Protein AF-A0A7S1IAJ3-F1 (afdb_monomer_lite)

Structure (mmCIF, N/CA/C/O backbone):
data_AF-A0A7S1IAJ3-F1
#
_entry.id   AF-A0A7S1IAJ3-F1
#
loop_
_atom_site.group_PDB
_atom_site.id
_atom_site.type_symbol
_atom_site.label_atom_id
_atom_site.label_alt_id
_atom_site.label_comp_id
_atom_site.label_asym_id
_atom_site.label_entity_id
_atom_site.label_seq_id
_atom_site.pdbx_PDB_ins_code
_atom_site.Cartn_x
_atom_site.Cartn_y
_atom_site.Cartn_z
_atom_site.occupancy
_atom_site.B_iso_or_equiv
_atom_site.auth_seq_id
_atom_site.auth_comp_id
_atom_site.auth_asym_id
_atom_site.auth_atom_id
_atom_site.pdbx_PDB_model_num
ATOM 1 N N . PRO A 1 1 ? 18.535 8.323 -12.505 1.00 79.69 1 PRO A N 1
ATOM 2 C CA . PRO A 1 1 ? 17.197 7.678 -12.542 1.00 79.69 1 PRO A CA 1
ATOM 3 C C . PRO A 1 1 ? 16.846 7.203 -11.128 1.00 79.69 1 PRO A C 1
ATOM 5 O O . PRO A 1 1 ? 17.760 6.803 -10.414 1.00 79.69 1 PRO A O 1
ATOM 8 N N . ARG A 1 2 ? 15.581 7.291 -10.701 1.00 82.06 2 ARG A N 1
ATOM 9 C CA . ARG A 1 2 ? 15.134 6.778 -9.395 1.00 82.06 2 ARG A CA 1
ATOM 10 C C . ARG A 1 2 ? 14.051 5.730 -9.609 1.00 82.06 2 ARG A C 1
ATOM 12 O O . ARG A 1 2 ? 13.159 5.951 -10.419 1.00 82.06 2 ARG A O 1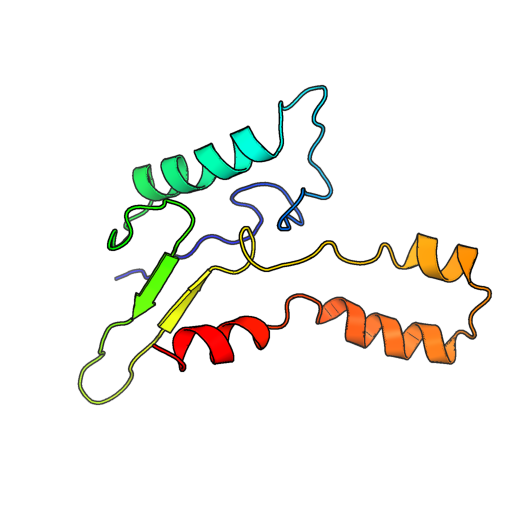
ATOM 19 N N . ILE A 1 3 ? 14.143 4.631 -8.869 1.00 86.56 3 ILE A N 1
ATOM 20 C CA . ILE A 1 3 ? 13.110 3.598 -8.768 1.00 86.56 3 ILE A CA 1
ATOM 21 C C . ILE A 1 3 ? 12.556 3.725 -7.354 1.00 86.56 3 ILE A C 1
ATOM 23 O O . ILE A 1 3 ? 13.300 3.534 -6.394 1.00 86.56 3 ILE A O 1
ATOM 27 N N . A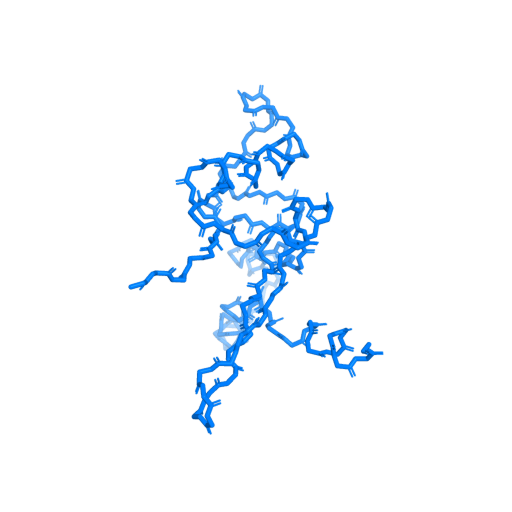LA A 1 4 ? 11.297 4.130 -7.227 1.00 85.56 4 ALA A N 1
ATOM 28 C CA . ALA A 1 4 ? 10.660 4.359 -5.938 1.00 85.56 4 ALA A CA 1
ATOM 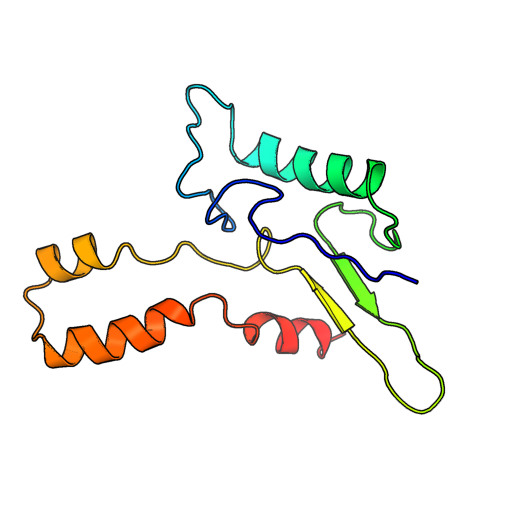29 C C . ALA A 1 4 ? 9.490 3.392 -5.740 1.00 85.56 4 ALA A C 1
ATOM 31 O O . ALA A 1 4 ? 8.767 3.071 -6.684 1.00 85.56 4 ALA A O 1
ATOM 32 N N . MET A 1 5 ? 9.332 2.946 -4.499 1.00 86.38 5 MET A N 1
ATOM 33 C CA . MET A 1 5 ? 8.187 2.184 -4.020 1.00 86.38 5 MET A CA 1
ATOM 34 C C . MET A 1 5 ? 7.780 2.740 -2.661 1.00 86.38 5 MET A C 1
ATOM 36 O O . MET A 1 5 ? 8.638 3.232 -1.923 1.00 86.38 5 MET A O 1
ATOM 40 N N . TRP A 1 6 ? 6.492 2.696 -2.334 1.00 87.25 6 TRP A N 1
ATOM 41 C CA . TRP A 1 6 ? 6.036 3.109 -1.013 1.00 87.25 6 TRP A CA 1
ATOM 42 C C . TRP A 1 6 ? 6.398 2.073 0.055 1.00 87.25 6 TRP A C 1
ATOM 44 O O . TRP A 1 6 ? 6.475 0.870 -0.198 1.00 87.25 6 TRP A O 1
ATOM 54 N N . GLY A 1 7 ? 6.598 2.556 1.275 1.00 85.88 7 GLY A N 1
ATOM 55 C CA . GLY A 1 7 ? 6.620 1.761 2.488 1.00 85.88 7 GLY A CA 1
ATOM 56 C C . GLY A 1 7 ? 5.296 1.872 3.244 1.00 85.88 7 GLY A C 1
ATOM 57 O O . GLY A 1 7 ? 4.235 2.152 2.689 1.00 85.88 7 GLY A O 1
ATOM 58 N N . TYR A 1 8 ? 5.349 1.610 4.549 1.00 82.75 8 TYR A N 1
ATOM 59 C CA . TYR A 1 8 ? 4.181 1.731 5.424 1.00 82.75 8 TYR A CA 1
ATOM 60 C C . TYR A 1 8 ? 3.895 3.189 5.824 1.00 82.75 8 TYR A C 1
ATOM 62 O O . TYR A 1 8 ? 2.737 3.545 6.039 1.00 82.75 8 TYR A O 1
ATOM 70 N N . HIS A 1 9 ? 4.919 4.048 5.888 1.00 89.44 9 HIS A N 1
ATOM 71 C CA . HIS A 1 9 ? 4.780 5.448 6.307 1.00 89.44 9 HIS A CA 1
ATOM 72 C C . HIS A 1 9 ? 3.987 6.313 5.325 1.00 89.44 9 HIS A C 1
ATOM 74 O O . HIS A 1 9 ? 3.415 7.321 5.729 1.00 89.44 9 HIS A O 1
ATOM 80 N N . GLU A 1 10 ? 3.874 5.887 4.073 1.00 90.25 10 GLU A N 1
ATOM 81 C CA . GLU A 1 10 ? 3.016 6.503 3.063 1.00 90.25 10 GLU A CA 1
ATOM 82 C C . GLU A 1 10 ? 1.518 6.300 3.359 1.00 90.25 10 GLU A C 1
ATOM 84 O O . GLU A 1 10 ? 0.675 6.980 2.777 1.00 90.25 10 GLU A O 1
ATOM 89 N N . PHE A 1 11 ? 1.178 5.412 4.301 1.00 89.38 11 PHE A N 1
ATOM 90 C CA . PHE A 1 11 ? -0.173 5.243 4.831 1.00 89.38 11 PHE A CA 1
ATOM 91 C C . PHE A 1 11 ? -0.269 5.806 6.254 1.00 89.38 11 PHE A C 1
ATOM 93 O O . PHE A 1 11 ? -0.934 6.826 6.455 1.00 89.38 11 PHE A O 1
ATOM 100 N N . VAL A 1 12 ? 0.356 5.106 7.216 1.00 88.50 12 VAL A N 1
ATOM 101 C CA . VAL A 1 12 ? 0.528 5.408 8.655 1.00 88.50 12 VAL A CA 1
ATOM 102 C C . VAL A 1 12 ? 1.583 4.440 9.218 1.00 88.50 12 VAL A C 1
ATOM 104 O O . VAL A 1 12 ? 1.733 3.316 8.740 1.00 88.50 12 VAL A O 1
ATOM 107 N N . ASP A 1 13 ? 2.282 4.850 10.276 1.00 85.25 13 ASP A N 1
ATOM 108 C CA . ASP A 1 13 ? 3.222 3.999 11.008 1.00 85.25 13 ASP A CA 1
ATOM 109 C C . ASP A 1 13 ? 2.668 2.594 11.339 1.00 85.25 13 ASP A C 1
ATOM 111 O O . ASP A 1 13 ? 1.563 2.439 11.875 1.00 85.25 13 ASP A O 1
ATOM 115 N N . ASN A 1 14 ? 3.461 1.570 11.006 1.00 80.38 14 ASN A N 1
ATOM 116 C CA . ASN A 1 14 ? 3.117 0.150 11.113 1.00 80.38 14 ASN A CA 1
ATOM 117 C C . ASN A 1 14 ? 1.782 -0.242 10.443 1.00 80.38 14 ASN A C 1
ATOM 119 O O . ASN A 1 14 ? 0.982 -0.990 11.014 1.00 80.38 14 ASN A O 1
ATOM 123 N N . ALA A 1 15 ? 1.532 0.264 9.233 1.00 85.81 15 ALA A N 1
ATOM 124 C CA . ALA A 1 15 ? 0.422 -0.175 8.391 1.0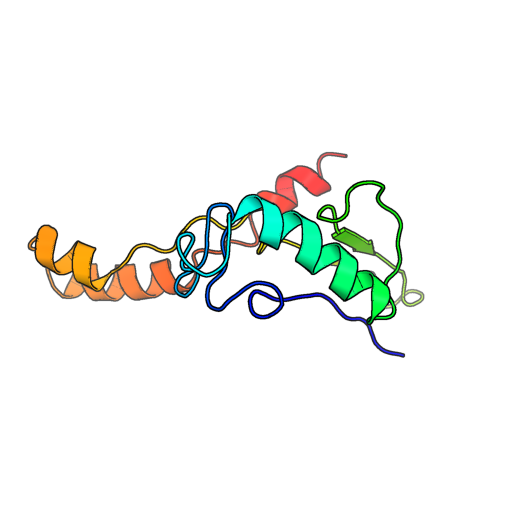0 85.81 15 ALA A CA 1
ATOM 125 C C . ALA A 1 15 ? 0.513 -1.664 8.002 1.00 85.81 15 ALA A C 1
ATOM 127 O O . ALA A 1 15 ? 1.585 -2.188 7.693 1.00 85.81 15 ALA A O 1
ATOM 128 N N . TRP A 1 16 ? -0.647 -2.314 7.989 1.00 83.75 16 TRP A N 1
ATOM 129 C CA . TRP A 1 16 ? -0.906 -3.692 7.574 1.00 83.75 16 TRP A CA 1
ATOM 130 C C . TRP A 1 16 ? -2.290 -3.758 6.904 1.00 83.75 16 TRP A C 1
ATOM 132 O O . TRP A 1 16 ? -3.049 -2.786 6.906 1.00 83.75 16 TRP A O 1
ATOM 142 N N . LYS A 1 17 ? -2.666 -4.912 6.348 1.00 83.81 17 LYS A N 1
ATOM 143 C CA . LYS A 1 17 ? -3.870 -5.080 5.514 1.00 83.81 17 LYS A CA 1
ATOM 144 C C . LYS A 1 17 ? -5.166 -4.506 6.111 1.00 83.81 17 LYS A C 1
ATOM 146 O O . LYS A 1 17 ? -6.000 -3.969 5.386 1.00 83.81 17 LYS A O 1
ATOM 151 N N . GLY A 1 18 ? -5.354 -4.611 7.424 1.00 85.69 18 GLY A N 1
ATOM 152 C CA . GLY A 1 18 ? -6.576 -4.194 8.118 1.00 85.69 18 GLY A CA 1
ATOM 153 C C . GLY A 1 18 ? -6.433 -2.972 9.024 1.00 85.69 18 GLY A C 1
ATOM 154 O O . GLY A 1 18 ? -7.393 -2.646 9.721 1.00 85.69 18 GLY A O 1
ATOM 155 N N . GLY A 1 19 ? -5.281 -2.298 9.055 1.00 89.00 19 GLY A N 1
ATOM 156 C CA . GLY A 1 19 ? -5.116 -1.106 9.881 1.00 89.00 19 GLY A CA 1
ATOM 157 C C . GLY A 1 19 ? -3.683 -0.607 9.969 1.00 89.00 19 GLY A C 1
ATOM 158 O O . GLY A 1 19 ? -2.795 -1.045 9.251 1.00 89.00 19 GLY A O 1
ATOM 159 N N . ALA A 1 20 ? -3.442 0.278 10.925 1.00 88.31 20 ALA A N 1
ATOM 160 C CA . ALA A 1 20 ? -2.104 0.694 11.321 1.00 88.31 20 ALA A CA 1
ATOM 161 C C . ALA A 1 20 ? -2.076 0.927 12.831 1.00 88.31 20 ALA A C 1
ATOM 163 O O . ALA A 1 20 ? -3.131 1.119 13.440 1.00 88.31 20 ALA A O 1
ATOM 164 N N . TYR A 1 21 ? -0.888 0.906 13.436 1.00 83.81 21 TYR A N 1
ATOM 165 C CA . TYR A 1 21 ? -0.744 1.109 14.882 1.00 83.81 21 TYR A CA 1
ATOM 166 C C . TYR A 1 21 ? -1.259 2.490 15.319 1.00 83.81 21 TYR A C 1
ATOM 168 O O . TYR A 1 21 ? -1.993 2.595 16.296 1.00 83.81 21 TYR A O 1
ATOM 176 N N . ASN A 1 22 ? -0.954 3.527 14.533 1.00 84.81 22 ASN A N 1
ATOM 177 C CA . ASN A 1 22 ? -1.295 4.919 14.840 1.00 84.81 22 ASN A CA 1
ATOM 178 C C . ASN A 1 22 ? -2.510 5.461 14.056 1.00 84.81 22 ASN A C 1
ATOM 180 O O . ASN A 1 22 ? -2.630 6.673 13.875 1.00 84.81 22 ASN A O 1
ATOM 184 N N . HIS A 1 23 ? -3.405 4.595 13.560 1.00 90.94 23 HIS A N 1
ATOM 185 C CA . HIS A 1 23 ? -4.635 5.036 12.882 1.00 90.94 23 HIS A CA 1
ATOM 186 C C . HIS A 1 23 ? -5.820 5.048 13.854 1.00 90.94 23 HIS A C 1
ATOM 188 O O . HIS A 1 23 ? -6.181 4.011 14.408 1.00 90.94 23 HIS A O 1
ATOM 194 N N . ASN A 1 24 ? -6.455 6.208 14.028 1.00 93.44 24 ASN A N 1
ATOM 195 C CA . ASN A 1 24 ? -7.663 6.395 14.828 1.00 93.44 24 ASN A CA 1
ATOM 196 C C . ASN A 1 24 ? -8.881 6.625 13.915 1.00 93.44 24 ASN A C 1
ATOM 198 O O . ASN A 1 24 ? -9.066 7.738 13.414 1.00 93.44 24 ASN A O 1
ATOM 202 N N . PRO A 1 25 ? -9.764 5.625 13.740 1.00 93.94 25 PRO A N 1
ATOM 203 C CA . PRO A 1 25 ? -10.920 5.765 12.863 1.00 93.94 25 PRO A CA 1
ATOM 204 C C . PRO A 1 25 ? -11.913 6.861 13.264 1.00 93.94 25 PRO A C 1
ATOM 206 O O . PRO A 1 25 ? -12.575 7.416 12.391 1.00 93.94 25 PRO A O 1
ATOM 209 N N . ALA A 1 26 ? -12.011 7.188 14.557 1.00 94.62 26 ALA A N 1
ATOM 210 C CA . ALA A 1 26 ? -12.964 8.179 15.057 1.00 94.62 26 ALA A CA 1
ATOM 211 C C . ALA A 1 26 ? -12.591 9.615 14.661 1.00 94.62 26 ALA A C 1
ATOM 213 O O . ALA A 1 26 ? -13.473 10.459 14.535 1.00 94.62 26 ALA A O 1
ATOM 214 N N . THR A 1 27 ? -11.302 9.899 14.454 1.00 96.12 27 THR A N 1
ATOM 215 C CA . THR A 1 27 ? -10.813 11.250 14.126 1.00 96.12 27 THR A CA 1
ATOM 216 C C . THR A 1 27 ? -10.170 11.351 12.746 1.00 96.12 27 THR A C 1
ATOM 218 O O . THR A 1 27 ? -10.077 12.445 12.202 1.00 96.12 27 THR A O 1
ATOM 221 N N . GLN A 1 28 ? -9.736 10.231 12.160 1.00 94.25 28 GLN A N 1
ATOM 222 C CA . GLN A 1 28 ? -8.992 10.189 10.894 1.00 94.25 28 GLN A CA 1
ATOM 223 C C . GLN A 1 28 ? -9.753 9.474 9.766 1.00 94.25 28 GLN A C 1
ATOM 225 O O . GLN A 1 28 ? -9.194 9.262 8.689 1.00 94.25 28 GLN A O 1
ATOM 230 N N . GLY A 1 29 ? -11.008 9.085 10.006 1.00 94.81 29 GLY A N 1
ATOM 231 C CA . GLY A 1 29 ? -11.839 8.373 9.040 1.00 94.81 29 GLY A CA 1
ATOM 232 C C . GLY A 1 29 ? -11.509 6.884 8.919 1.00 94.81 29 GLY A C 1
ATOM 233 O O . GLY A 1 29 ? -10.662 6.328 9.621 1.00 94.81 29 GLY A O 1
ATOM 234 N N . THR A 1 30 ? -12.214 6.195 8.023 1.00 95.56 30 THR A N 1
ATOM 235 C CA . THR A 1 30 ? -12.079 4.738 7.900 1.00 95.56 30 THR A CA 1
ATOM 236 C C . THR A 1 30 ? -10.718 4.335 7.324 1.00 95.56 30 THR A C 1
ATOM 238 O O . THR A 1 30 ? -10.126 5.043 6.506 1.00 95.56 30 THR A O 1
ATOM 241 N N . TRP A 1 31 ? -10.221 3.165 7.733 1.00 92.00 31 TRP A N 1
ATOM 242 C CA . TRP A 1 31 ? -8.975 2.618 7.192 1.00 92.00 31 TRP A CA 1
ATOM 243 C C . TRP A 1 31 ? -9.062 2.367 5.680 1.00 92.00 31 TRP A C 1
ATOM 245 O O . TRP A 1 31 ? -8.128 2.683 4.948 1.00 92.00 31 TRP A O 1
ATOM 255 N N . SER A 1 32 ? -10.203 1.868 5.196 1.00 91.69 32 SER A N 1
ATOM 256 C CA . SER A 1 32 ? -10.419 1.608 3.769 1.00 91.69 32 SER A CA 1
ATOM 257 C C . SER A 1 32 ? -10.337 2.882 2.929 1.00 91.69 32 SER A C 1
ATOM 259 O O . SER A 1 32 ? -9.711 2.861 1.873 1.00 91.69 32 SER A O 1
ATOM 261 N N . THR A 1 33 ? -10.886 4.003 3.410 1.00 93.56 33 THR A N 1
ATOM 262 C CA . THR A 1 33 ? -10.741 5.306 2.740 1.00 93.56 33 THR A CA 1
ATOM 263 C C . THR A 1 33 ? -9.272 5.711 2.631 1.00 93.56 33 THR A C 1
ATOM 265 O O . THR A 1 33 ? -8.820 6.119 1.564 1.00 93.56 33 THR A O 1
ATOM 268 N N . ARG A 1 34 ? -8.494 5.561 3.710 1.00 92.94 34 ARG A N 1
ATOM 269 C CA . ARG A 1 34 ? -7.063 5.891 3.693 1.00 92.94 34 ARG A CA 1
ATOM 270 C C . ARG A 1 34 ? -6.292 5.029 2.691 1.00 92.94 34 ARG A C 1
ATOM 272 O O . ARG A 1 34 ? -5.514 5.565 1.908 1.00 92.94 34 ARG A O 1
ATOM 279 N N . VAL A 1 35 ? -6.514 3.716 2.708 1.00 90.81 35 VAL A N 1
ATOM 280 C CA . VAL A 1 35 ? -5.823 2.763 1.825 1.00 90.81 35 VAL A CA 1
ATOM 281 C C . VAL A 1 35 ? -6.205 2.948 0.354 1.00 90.81 35 VAL A C 1
ATOM 283 O O . VAL A 1 35 ? -5.383 2.678 -0.516 1.00 90.81 35 VAL A O 1
ATOM 286 N N . ALA A 1 36 ? -7.403 3.459 0.059 1.00 89.94 36 ALA A N 1
ATOM 287 C CA . ALA A 1 36 ? -7.789 3.836 -1.300 1.00 89.94 36 ALA A CA 1
ATOM 288 C C . ALA A 1 36 ? -7.080 5.117 -1.782 1.00 89.94 36 ALA A C 1
ATOM 290 O O . ALA A 1 36 ? -6.656 5.185 -2.934 1.00 89.94 36 ALA A O 1
ATOM 291 N N . ASN A 1 37 ? -6.912 6.107 -0.899 1.00 93.12 37 ASN A N 1
ATOM 292 C CA . ASN A 1 37 ? -6.396 7.428 -1.270 1.00 93.12 37 ASN A CA 1
ATOM 293 C C . ASN A 1 37 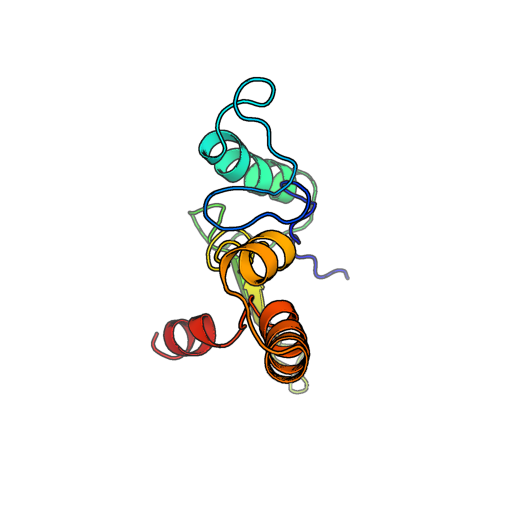? -4.861 7.505 -1.296 1.00 93.12 37 ASN A C 1
ATOM 295 O O . ASN A 1 37 ? -4.298 8.180 -2.153 1.00 93.12 37 ASN A O 1
ATOM 299 N N . ALA A 1 38 ? -4.164 6.833 -0.376 1.00 92.06 38 ALA A N 1
ATOM 300 C CA . ALA A 1 38 ? -2.704 6.934 -0.272 1.00 92.06 38 ALA A CA 1
ATOM 301 C C . ALA A 1 38 ? -1.960 6.519 -1.563 1.00 92.06 38 ALA A C 1
ATOM 303 O O . ALA A 1 38 ? -1.093 7.274 -2.006 1.00 92.06 38 ALA A O 1
ATOM 304 N N . PRO A 1 39 ? -2.317 5.410 -2.245 1.00 90.00 39 PRO A N 1
ATOM 305 C CA . PRO A 1 39 ? -1.693 5.045 -3.515 1.00 90.00 39 PRO A CA 1
ATOM 306 C C . PRO A 1 39 ? -1.980 6.040 -4.644 1.00 90.00 39 PRO A C 1
ATOM 308 O O . PRO A 1 39 ? -1.137 6.222 -5.519 1.00 90.00 39 PRO A O 1
ATOM 311 N N . GLN A 1 40 ? -3.157 6.679 -4.640 1.00 91.19 40 GLN A N 1
ATOM 312 C CA . GLN A 1 40 ? -3.482 7.728 -5.607 1.00 91.19 40 GLN A CA 1
ATOM 313 C C . GLN A 1 40 ? -2.532 8.914 -5.428 1.00 91.19 40 GLN A C 1
ATOM 315 O O . GLN A 1 40 ? -1.824 9.274 -6.365 1.00 91.19 40 GLN A O 1
ATOM 320 N N . VAL A 1 41 ? -2.449 9.452 -4.207 1.00 93.06 41 VAL A N 1
ATOM 321 C CA . VAL A 1 41 ? -1.556 10.574 -3.883 1.00 93.06 41 VAL A CA 1
ATOM 322 C C . VAL A 1 41 ? -0.103 10.207 -4.190 1.00 93.06 41 VAL A C 1
ATOM 324 O O . VAL A 1 41 ? 0.620 10.986 -4.801 1.00 93.06 41 VAL A O 1
ATOM 327 N N . TYR A 1 42 ? 0.338 8.995 -3.848 1.00 91.56 42 TYR A N 1
ATOM 328 C CA . TYR A 1 42 ? 1.696 8.563 -4.166 1.00 91.56 42 TYR A CA 1
ATOM 329 C C . TYR A 1 42 ? 1.970 8.595 -5.680 1.00 91.56 42 TYR A C 1
ATOM 331 O O . TYR A 1 42 ? 3.000 9.120 -6.096 1.00 91.56 42 TYR A O 1
ATOM 339 N N . ARG A 1 43 ? 1.047 8.101 -6.516 1.00 88.31 43 ARG A N 1
ATOM 340 C CA . ARG A 1 43 ? 1.185 8.130 -7.987 1.00 88.31 43 ARG A CA 1
ATOM 341 C C . ARG A 1 43 ? 1.106 9.537 -8.581 1.00 88.31 43 ARG A C 1
ATOM 343 O O . ARG A 1 43 ? 1.674 9.763 -9.644 1.00 88.31 43 ARG A O 1
ATOM 350 N N . GLU A 1 44 ? 0.414 10.464 -7.926 1.00 91.62 44 GLU A N 1
ATOM 351 C CA . GLU A 1 44 ? 0.337 11.870 -8.347 1.00 91.62 44 GLU A CA 1
ATOM 352 C C . GLU A 1 44 ? 1.646 12.630 -8.071 1.00 91.62 44 GLU A C 1
ATOM 354 O O . GLU A 1 44 ? 2.026 13.504 -8.849 1.00 91.62 44 GLU A O 1
ATOM 359 N N . TYR A 1 45 ? 2.359 12.284 -6.993 1.00 91.69 45 TYR A N 1
ATOM 360 C CA . TYR A 1 45 ? 3.573 12.990 -6.559 1.00 91.69 45 TYR A CA 1
ATOM 361 C C . TYR A 1 45 ? 4.887 12.291 -6.935 1.00 91.69 45 TYR A C 1
ATOM 363 O O . TYR A 1 45 ? 5.931 12.947 -6.998 1.00 91.69 45 TYR A O 1
ATOM 371 N N . MET A 1 46 ? 4.872 10.977 -7.179 1.00 90.31 46 MET A N 1
ATOM 372 C CA . MET A 1 46 ? 6.068 10.190 -7.487 1.00 90.31 46 MET A CA 1
ATOM 373 C C . MET A 1 46 ? 6.066 9.679 -8.931 1.00 90.31 46 MET A C 1
ATOM 375 O O . MET A 1 46 ? 5.030 9.263 -9.446 1.00 90.31 46 MET A O 1
ATOM 379 N N . PRO A 1 47 ? 7.240 9.632 -9.591 1.00 85.75 47 PRO A N 1
ATOM 380 C CA . PRO A 1 47 ? 7.361 9.063 -10.926 1.00 85.75 47 PRO A CA 1
ATOM 381 C C . PRO A 1 47 ? 7.214 7.540 -10.848 1.00 85.75 47 PRO A C 1
ATOM 383 O O . PRO A 1 47 ? 8.170 6.822 -10.550 1.00 85.75 47 PRO A O 1
ATOM 386 N N . MET A 1 48 ? 6.002 7.056 -11.100 1.00 81.38 48 MET A N 1
ATOM 387 C CA . MET A 1 48 ? 5.662 5.639 -11.087 1.00 81.38 48 MET A CA 1
ATOM 388 C C . MET A 1 48 ? 5.286 5.124 -12.467 1.00 81.38 48 MET A C 1
ATOM 390 O O . MET A 1 48 ? 4.620 5.799 -13.251 1.00 81.38 48 MET A O 1
ATOM 394 N N . TYR A 1 49 ? 5.665 3.877 -12.732 1.00 73.69 49 TYR A N 1
ATOM 395 C CA . TYR A 1 49 ? 5.200 3.151 -13.901 1.00 73.69 49 TYR A CA 1
ATOM 396 C C . TYR A 1 49 ? 3.802 2.570 -13.620 1.00 73.69 49 TYR A C 1
ATOM 398 O O . TYR A 1 49 ? 3.632 1.716 -12.748 1.00 73.69 49 TYR A O 1
ATOM 406 N N . ASN A 1 50 ? 2.780 3.060 -14.326 1.00 69.81 50 ASN A N 1
ATOM 407 C CA . ASN A 1 50 ? 1.378 2.697 -14.099 1.00 69.81 50 ASN A CA 1
ATOM 408 C C . ASN A 1 50 ? 0.922 1.604 -15.084 1.00 69.81 50 ASN A C 1
ATOM 410 O O . ASN A 1 50 ? 0.360 1.921 -16.126 1.00 69.81 50 ASN A O 1
ATOM 414 N N . GLN A 1 51 ? 1.157 0.326 -14.762 1.00 70.81 51 GLN A N 1
ATOM 415 C CA . GLN A 1 51 ? 0.656 -0.811 -15.570 1.00 70.81 51 GLN A CA 1
ATOM 416 C C . GLN A 1 51 ? -0.722 -1.316 -15.147 1.00 70.81 51 GLN A C 1
ATOM 418 O O . GLN A 1 51 ? -1.444 -1.891 -15.956 1.00 70.81 51 GLN A O 1
ATOM 423 N N . HIS A 1 52 ? -1.078 -1.129 -13.878 1.00 77.75 52 HIS A N 1
ATOM 424 C CA . HIS A 1 52 ? -2.224 -1.799 -13.271 1.00 77.75 52 HIS A CA 1
ATOM 425 C C . HIS A 1 52 ? -3.403 -0.848 -13.117 1.00 77.75 52 HIS A C 1
ATOM 427 O O . HIS A 1 52 ? -3.235 0.308 -12.724 1.00 77.75 52 HIS A O 1
ATOM 433 N N . SER A 1 53 ? -4.607 -1.353 -13.386 1.00 78.88 53 SER A N 1
ATOM 434 C CA . SER A 1 53 ? -5.856 -0.603 -13.208 1.00 78.88 53 SER A CA 1
ATOM 435 C C . SER A 1 53 ? -6.223 -0.416 -11.734 1.00 78.88 53 SER A C 1
ATOM 437 O O . SER A 1 53 ? -6.892 0.556 -11.383 1.00 78.88 53 SER A O 1
ATOM 439 N N . LYS A 1 54 ? -5.770 -1.315 -10.849 1.00 82.81 54 LYS A N 1
ATOM 440 C CA . LYS A 1 54 ? -5.951 -1.177 -9.402 1.00 82.81 54 LYS A CA 1
ATOM 441 C C . LYS A 1 54 ? -4.773 -0.438 -8.789 1.00 82.81 54 LYS A C 1
ATOM 443 O O . LYS A 1 54 ? -3.620 -0.831 -8.941 1.00 82.81 54 LYS A O 1
ATOM 448 N N . LEU A 1 55 ? -5.075 0.596 -8.007 1.00 83.94 55 LEU A N 1
ATOM 449 C CA . LEU A 1 55 ? -4.049 1.455 -7.421 1.00 83.94 55 LEU A CA 1
ATOM 450 C C . LEU A 1 55 ? -3.120 0.730 -6.438 1.00 83.94 55 LEU A C 1
ATOM 452 O O . LEU A 1 55 ? -1.967 1.128 -6.324 1.00 83.94 55 LEU A O 1
ATOM 456 N N . LEU A 1 56 ? -3.595 -0.323 -5.771 1.00 82.06 56 LEU A N 1
ATOM 457 C CA . LEU A 1 56 ? -2.816 -1.131 -4.823 1.00 82.06 56 LEU A CA 1
ATOM 458 C C . LEU A 1 56 ? -2.083 -2.308 -5.475 1.00 82.06 56 LEU A C 1
ATOM 460 O O . LEU A 1 56 ? -1.234 -2.917 -4.837 1.00 82.06 56 LEU A O 1
ATOM 464 N N . GLU A 1 57 ? -2.394 -2.645 -6.727 1.00 78.88 57 GLU A N 1
ATOM 465 C CA . GLU A 1 57 ? -1.637 -3.661 -7.455 1.00 78.88 57 GLU A CA 1
ATOM 466 C C . GLU A 1 57 ? -0.409 -2.982 -8.043 1.00 78.88 57 GLU A C 1
ATOM 468 O O . GLU A 1 57 ? -0.470 -2.276 -9.051 1.00 78.88 57 GLU A O 1
ATOM 473 N N . VAL A 1 58 ? 0.712 -3.129 -7.341 1.00 76.69 58 VAL A N 1
ATOM 474 C CA . VAL A 1 58 ? 1.993 -2.606 -7.795 1.00 76.69 58 VAL A CA 1
ATOM 475 C C . VAL A 1 58 ? 3.042 -3.685 -7.691 1.00 76.69 58 VAL A C 1
ATOM 477 O O . VAL A 1 58 ? 3.687 -3.897 -6.670 1.00 76.69 58 VAL A O 1
ATOM 480 N N . TRP A 1 59 ? 3.221 -4.350 -8.816 1.00 83.12 59 TRP A N 1
ATOM 481 C CA . TRP A 1 59 ? 4.405 -5.128 -9.097 1.00 83.12 59 TRP A CA 1
ATOM 482 C C . TRP A 1 59 ? 4.818 -4.829 -10.531 1.00 83.12 59 TRP A C 1
ATOM 484 O O . TRP A 1 59 ? 3.968 -4.620 -11.398 1.00 83.12 59 TRP A O 1
ATOM 494 N N . TRP A 1 60 ? 6.114 -4.733 -10.776 1.00 84.81 60 TRP A N 1
ATOM 495 C CA . TRP A 1 60 ? 6.645 -4.534 -12.119 1.00 84.81 60 TRP A CA 1
ATOM 496 C C . TRP A 1 60 ? 8.110 -4.942 -12.155 1.00 84.81 60 TRP A C 1
ATOM 498 O O . TRP A 1 60 ? 8.772 -5.032 -11.122 1.00 84.81 60 TRP A O 1
ATOM 508 N N . ASN A 1 61 ? 8.617 -5.193 -13.352 1.00 88.44 61 ASN A N 1
ATOM 509 C CA . ASN A 1 61 ? 10.021 -5.486 -13.581 1.00 88.44 61 ASN A CA 1
ATOM 510 C C . ASN A 1 61 ? 10.529 -4.693 -14.785 1.00 88.44 61 ASN A C 1
ATOM 512 O O . ASN A 1 61 ? 9.751 -4.105 -15.540 1.00 88.44 61 ASN A O 1
ATOM 516 N N . PHE A 1 62 ? 11.843 -4.653 -14.930 1.00 88.00 62 PHE A N 1
ATOM 517 C CA . PHE A 1 62 ? 12.517 -4.098 -16.094 1.00 88.00 62 PHE A CA 1
ATOM 518 C C . PHE A 1 62 ? 13.866 -4.790 -16.260 1.00 88.00 62 PHE A C 1
ATOM 520 O O . PHE A 1 62 ? 14.394 -5.339 -15.297 1.00 88.00 62 PHE A O 1
ATOM 527 N N . SER A 1 63 ? 14.435 -4.745 -17.462 1.00 93.50 63 SER A N 1
ATOM 528 C CA . SER A 1 63 ? 15.750 -5.322 -17.744 1.00 93.50 63 SER A CA 1
ATOM 529 C C . SER A 1 63 ? 16.825 -4.249 -17.808 1.00 93.50 63 SER A C 1
ATOM 531 O O . SER A 1 63 ? 16.703 -3.263 -18.537 1.00 93.50 63 SER A O 1
ATOM 533 N N . LEU A 1 64 ? 17.905 -4.459 -17.062 1.00 93.44 64 LEU A N 1
ATOM 534 C CA . LEU A 1 64 ? 19.147 -3.705 -17.167 1.00 93.44 64 LEU A CA 1
ATOM 535 C C . LEU A 1 64 ? 20.132 -4.516 -18.006 1.00 93.44 64 LEU A C 1
ATOM 537 O O . LEU A 1 64 ? 21.009 -5.191 -17.468 1.00 93.44 64 LEU A O 1
ATOM 541 N N . ALA A 1 65 ? 19.945 -4.443 -19.327 1.00 93.62 65 ALA A N 1
ATOM 542 C CA . ALA A 1 65 ? 20.697 -5.221 -20.310 1.00 93.62 65 ALA A CA 1
ATOM 543 C C . ALA A 1 65 ? 20.719 -6.721 -19.947 1.00 93.62 65 ALA A C 1
ATOM 545 O O . ALA A 1 65 ? 19.690 -7.287 -19.582 1.00 93.62 65 ALA A O 1
ATOM 546 N N . ASP A 1 66 ? 21.883 -7.348 -20.048 1.00 95.00 66 ASP A N 1
ATOM 547 C CA . ASP A 1 66 ? 22.171 -8.731 -19.676 1.00 95.00 66 ASP A CA 1
ATOM 548 C C . ASP A 1 66 ? 22.629 -8.888 -18.212 1.00 95.00 66 ASP A C 1
ATOM 550 O O . ASP A 1 66 ? 22.988 -9.987 -17.793 1.00 95.00 66 ASP A O 1
ATOM 554 N N . LEU A 1 67 ? 22.594 -7.812 -17.415 1.00 96.88 67 LEU A N 1
ATOM 555 C CA . LEU A 1 67 ? 23.121 -7.804 -16.051 1.00 96.88 67 LEU A CA 1
ATOM 556 C C . LEU A 1 67 ? 22.071 -8.162 -14.990 1.00 96.88 67 LEU A C 1
ATOM 558 O O . LEU A 1 67 ? 22.349 -8.963 -14.099 1.00 96.88 67 LEU A O 1
ATOM 562 N N . LEU A 1 68 ? 20.893 -7.526 -15.022 1.00 95.00 68 LEU A N 1
ATOM 563 C CA . LEU A 1 68 ? 19.909 -7.651 -13.940 1.00 95.00 68 LEU A CA 1
ATOM 564 C C . LEU A 1 68 ? 18.468 -7.437 -14.415 1.00 95.00 68 LEU A C 1
ATOM 566 O O . LEU A 1 68 ? 18.184 -6.496 -15.150 1.00 95.00 68 LEU A O 1
ATOM 570 N N . ASN A 1 69 ? 17.550 -8.244 -13.879 1.00 93.81 69 ASN A N 1
ATOM 571 C CA . ASN A 1 69 ? 16.102 -8.090 -14.032 1.00 93.81 69 ASN A CA 1
ATOM 572 C C . ASN A 1 69 ? 15.439 -7.889 -12.659 1.00 93.81 69 ASN A C 1
ATOM 574 O O . ASN A 1 69 ? 14.965 -8.858 -12.061 1.00 93.81 69 ASN A O 1
ATOM 578 N N . PRO A 1 70 ? 15.457 -6.670 -12.093 1.00 89.62 70 PRO A N 1
ATOM 579 C CA . PRO A 1 70 ? 14.814 -6.409 -10.811 1.00 89.62 70 PRO A CA 1
ATOM 580 C C . PRO A 1 70 ? 13.288 -6.512 -10.899 1.00 89.62 70 PRO A C 1
ATOM 582 O O . PRO A 1 70 ? 12.667 -6.013 -11.836 1.00 89.62 70 PRO A O 1
ATOM 585 N N . TYR A 1 71 ? 12.696 -7.082 -9.850 1.00 88.00 71 TYR A N 1
ATOM 586 C CA . TYR A 1 71 ? 11.260 -7.065 -9.596 1.00 88.00 71 TYR A CA 1
ATOM 587 C C . TYR A 1 71 ? 10.984 -6.110 -8.442 1.00 88.00 71 TYR A C 1
ATOM 589 O O . TYR A 1 71 ? 11.523 -6.263 -7.346 1.00 88.00 71 TYR A O 1
ATOM 597 N N . VAL A 1 72 ? 10.148 -5.115 -8.694 1.00 86.31 72 VAL A N 1
ATOM 598 C CA . VAL A 1 72 ? 9.664 -4.180 -7.686 1.00 86.31 72 VAL A CA 1
ATOM 599 C C . VAL A 1 72 ? 8.306 -4.678 -7.223 1.00 86.31 72 VAL A C 1
ATOM 601 O O . VAL A 1 72 ? 7.440 -4.957 -8.051 1.00 86.31 72 VAL A O 1
ATOM 604 N N . LEU A 1 73 ? 8.132 -4.816 -5.912 1.00 83.31 73 LEU A N 1
ATOM 605 C CA . LEU A 1 73 ? 6.989 -5.499 -5.319 1.00 83.31 73 LEU A CA 1
ATOM 606 C C . LEU A 1 73 ? 6.371 -4.656 -4.201 1.00 83.31 73 LEU A C 1
ATOM 608 O O . LEU A 1 73 ? 7.075 -3.937 -3.490 1.00 83.31 73 LEU A O 1
ATOM 612 N N . GLU A 1 74 ? 5.060 -4.792 -4.030 1.00 79.25 74 GLU A N 1
ATOM 613 C CA . GLU A 1 74 ? 4.285 -4.176 -2.959 1.00 79.25 74 GLU A CA 1
ATOM 614 C C . GLU A 1 74 ? 3.617 -5.247 -2.104 1.00 79.25 74 GLU A C 1
ATOM 616 O O . GLU A 1 74 ? 2.939 -6.128 -2.628 1.00 79.25 74 GLU A O 1
ATOM 621 N N . PHE A 1 75 ? 3.790 -5.154 -0.783 1.00 72.75 75 PHE A N 1
ATOM 622 C CA . PHE A 1 75 ? 3.227 -6.128 0.160 1.00 72.75 75 PHE A CA 1
ATOM 623 C C . PHE A 1 75 ? 2.614 -5.508 1.414 1.00 72.75 75 PHE A C 1
ATOM 625 O O . PHE A 1 75 ? 1.914 -6.194 2.161 1.00 72.75 75 PHE A O 1
ATOM 632 N N . ARG A 1 76 ? 2.901 -4.236 1.705 1.00 73.44 76 ARG A N 1
ATOM 633 C CA . ARG A 1 76 ? 2.608 -3.633 3.011 1.00 73.44 76 ARG A CA 1
ATOM 634 C C . ARG A 1 76 ? 1.112 -3.427 3.199 1.00 73.44 76 ARG A C 1
ATOM 636 O O . ARG A 1 76 ? 0.574 -3.818 4.232 1.00 73.44 76 ARG A O 1
ATOM 643 N N . ALA A 1 77 ? 0.444 -2.861 2.200 1.00 73.38 77 ALA A N 1
ATOM 644 C CA . ALA A 1 77 ? -0.988 -2.595 2.258 1.00 73.38 77 ALA A CA 1
ATOM 645 C C . ALA A 1 77 ? -1.830 -3.813 1.847 1.00 73.38 77 ALA A C 1
ATOM 647 O O . ALA A 1 77 ? -2.973 -3.951 2.283 1.00 73.38 77 ALA A O 1
ATOM 648 N N . THR A 1 78 ? -1.280 -4.705 1.020 1.00 72.06 78 THR A N 1
ATOM 649 C CA . THR A 1 78 ? -2.047 -5.791 0.389 1.00 72.06 78 THR A CA 1
ATOM 650 C C . THR A 1 78 ? -1.842 -7.169 1.021 1.00 72.06 78 THR A C 1
ATOM 652 O O . THR A 1 78 ? -2.776 -7.979 1.010 1.00 72.06 78 THR A O 1
ATOM 655 N N . ALA A 1 79 ? -0.665 -7.449 1.594 1.00 72.00 79 ALA A N 1
ATOM 656 C CA . ALA A 1 79 ? -0.267 -8.805 1.983 1.00 72.00 79 ALA A CA 1
ATOM 657 C C . ALA A 1 79 ? 0.203 -8.963 3.441 1.00 72.00 79 ALA A C 1
ATOM 659 O O . ALA A 1 79 ? 0.142 -10.081 3.952 1.00 72.00 79 ALA A O 1
ATOM 660 N N . CYS A 1 80 ? 0.642 -7.899 4.125 1.00 76.44 80 CYS A N 1
ATOM 661 C CA . CYS A 1 80 ? 1.078 -7.998 5.522 1.00 76.44 80 CYS A CA 1
ATOM 662 C C . CYS A 1 80 ? -0.111 -8.071 6.496 1.00 76.44 80 CYS A C 1
ATOM 664 O O . CYS A 1 80 ? -1.020 -7.238 6.465 1.00 76.44 80 CYS A O 1
ATOM 666 N N . ASP A 1 81 ? -0.066 -9.045 7.403 1.00 76.56 81 ASP A N 1
ATOM 667 C CA . ASP A 1 81 ? -0.998 -9.179 8.526 1.00 76.56 81 ASP A CA 1
ATOM 668 C C . ASP A 1 81 ? -0.544 -8.336 9.735 1.00 76.56 81 ASP A C 1
ATOM 670 O O . ASP A 1 81 ? 0.602 -7.886 9.808 1.00 76.56 81 ASP A O 1
ATOM 674 N N . LYS A 1 82 ? -1.445 -8.103 10.701 1.00 74.38 82 LYS A N 1
ATOM 675 C CA . LYS A 1 82 ? -1.116 -7.351 11.922 1.00 74.38 82 LYS A CA 1
ATOM 676 C C . LYS A 1 82 ? -0.053 -8.098 12.727 1.00 74.38 82 LYS A C 1
ATOM 678 O O . LYS A 1 82 ? -0.253 -9.259 13.083 1.00 74.38 82 LYS A O 1
ATOM 683 N N . LEU A 1 83 ? 1.027 -7.407 13.087 1.00 66.38 83 LEU A N 1
ATOM 684 C CA . LEU A 1 83 ? 2.015 -7.942 14.019 1.00 66.38 83 LEU A CA 1
ATOM 685 C C . LEU A 1 83 ? 1.365 -8.220 15.386 1.00 66.38 83 LEU A C 1
ATOM 687 O O . LEU A 1 83 ? 0.584 -7.404 15.886 1.00 66.38 83 LEU A O 1
ATOM 691 N N . LEU A 1 84 ? 1.699 -9.360 16.000 1.00 66.06 84 LEU A N 1
ATOM 692 C CA . LEU A 1 84 ? 1.284 -9.647 17.371 1.00 66.06 84 LEU A CA 1
ATOM 693 C C . LEU A 1 84 ? 1.861 -8.591 18.318 1.00 66.06 84 LEU A C 1
ATOM 695 O O . LEU A 1 84 ? 3.067 -8.345 18.329 1.00 66.06 84 LEU A O 1
ATOM 699 N N . ASP A 1 85 ? 1.002 -8.020 19.160 1.00 66.75 85 ASP A N 1
ATOM 700 C CA . ASP A 1 85 ? 1.446 -7.201 20.280 1.00 66.75 85 ASP A CA 1
ATOM 701 C C . ASP A 1 85 ? 2.062 -8.117 21.344 1.00 66.75 85 ASP A C 1
ATOM 703 O O . ASP A 1 85 ? 1.382 -8.745 22.159 1.00 66.75 85 ASP A O 1
ATOM 707 N N . TYR A 1 86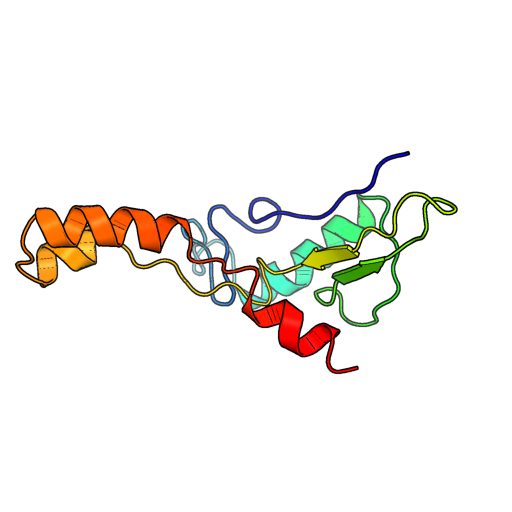 ? 3.377 -8.260 21.244 1.00 61.72 86 TYR A N 1
ATOM 708 C CA . TYR A 1 86 ? 4.166 -9.244 21.965 1.00 61.72 86 TYR A CA 1
ATOM 709 C C . TYR A 1 86 ? 4.107 -9.062 23.489 1.00 61.72 86 TYR A C 1
ATOM 711 O O . TYR A 1 86 ? 4.052 -10.048 24.221 1.00 61.72 86 TYR A O 1
ATOM 719 N N . ILE A 1 87 ? 4.027 -7.817 23.971 1.00 62.12 87 ILE A N 1
ATOM 720 C CA . ILE A 1 87 ? 3.893 -7.518 25.405 1.00 62.12 87 ILE A CA 1
ATOM 721 C C . ILE A 1 87 ? 2.566 -8.077 25.924 1.00 62.12 87 ILE A C 1
ATOM 723 O O . ILE A 1 87 ? 2.529 -8.791 26.925 1.00 62.12 87 ILE A O 1
ATOM 727 N N . ASN A 1 88 ? 1.482 -7.830 25.189 1.00 62.25 88 ASN A N 1
ATOM 728 C CA . ASN A 1 88 ? 0.161 -8.347 25.526 1.00 62.25 88 ASN A CA 1
ATOM 729 C C . ASN A 1 88 ? 0.067 -9.874 25.401 1.00 62.25 88 ASN A C 1
ATOM 731 O O . ASN A 1 88 ? -0.689 -10.500 26.144 1.00 62.25 88 ASN A O 1
ATOM 735 N N . TYR A 1 89 ? 0.833 -10.482 24.492 1.00 63.62 89 TYR A N 1
ATOM 736 C CA . TYR A 1 89 ? 0.920 -11.935 24.373 1.00 63.62 89 TYR A CA 1
ATOM 737 C C . TYR A 1 89 ? 1.630 -12.558 25.579 1.00 63.62 89 TYR A C 1
ATOM 739 O O . TYR A 1 89 ? 1.034 -13.414 26.228 1.00 63.62 89 TYR A O 1
ATOM 747 N N . ILE A 1 90 ? 2.838 -12.103 25.943 1.00 63.53 90 ILE A N 1
ATOM 748 C CA . ILE A 1 90 ? 3.594 -12.651 27.088 1.00 63.53 90 ILE A CA 1
ATOM 749 C C . ILE A 1 90 ? 2.813 -12.499 28.394 1.00 63.53 90 ILE A C 1
ATOM 751 O O . ILE A 1 90 ? 2.680 -13.471 29.136 1.00 63.53 90 ILE A O 1
ATOM 755 N N . ILE A 1 91 ? 2.268 -11.303 28.661 1.00 65.12 91 ILE A N 1
ATOM 756 C CA . ILE A 1 91 ? 1.517 -11.024 29.897 1.00 65.12 91 ILE A CA 1
ATOM 757 C C . ILE A 1 91 ? 0.328 -11.983 30.040 1.00 65.12 91 ILE A C 1
ATOM 759 O O . ILE A 1 91 ? -0.003 -12.392 31.150 1.00 65.12 91 ILE A O 1
ATOM 763 N N . LYS A 1 92 ? -0.301 -12.376 28.926 1.00 64.75 92 LYS A N 1
ATOM 764 C CA . LYS A 1 92 ? -1.441 -13.301 28.928 1.00 64.75 92 LYS A CA 1
ATOM 765 C C . LYS A 1 92 ? -1.068 -14.782 28.972 1.00 64.75 92 LYS A C 1
ATOM 767 O O . LYS A 1 92 ? -1.946 -15.579 29.284 1.00 64.75 92 LYS A O 1
ATOM 772 N N . SER A 1 93 ? 0.156 -15.168 28.609 1.00 59.59 93 SER A N 1
ATOM 773 C CA . SER A 1 93 ? 0.476 -16.575 28.312 1.00 59.59 93 SER A CA 1
ATOM 774 C C . SER A 1 93 ? 1.448 -17.256 29.279 1.00 59.59 93 SER A C 1
ATOM 776 O O . SER A 1 93 ? 1.730 -18.435 29.090 1.00 59.59 93 SER A O 1
ATOM 778 N N . THR A 1 94 ? 1.903 -16.585 30.345 1.00 61.34 94 THR A N 1
ATOM 779 C CA . THR A 1 94 ? 2.752 -17.202 31.394 1.00 61.34 94 THR A CA 1
ATOM 780 C C . THR A 1 94 ? 3.961 -17.957 30.810 1.00 61.34 94 THR A C 1
ATOM 782 O O . THR A 1 94 ? 4.361 -19.002 31.318 1.00 61.34 94 THR A O 1
ATOM 785 N N . VAL A 1 95 ? 4.502 -17.485 29.683 1.00 63.81 95 VAL A N 1
ATOM 786 C CA . VAL A 1 95 ? 5.501 -18.234 28.905 1.00 63.81 95 VAL A CA 1
ATOM 787 C C . VAL A 1 95 ? 6.895 -18.013 29.468 1.00 63.81 95 VAL A C 1
ATOM 789 O O . VAL A 1 95 ? 7.257 -16.898 29.842 1.00 63.81 95 VAL A O 1
ATOM 792 N N . ASP A 1 96 ? 7.685 -19.081 29.462 1.00 65.12 96 ASP A N 1
ATOM 793 C CA . ASP A 1 96 ? 9.107 -19.083 29.789 1.00 65.12 96 ASP A CA 1
ATOM 794 C C . ASP A 1 96 ? 9.893 -18.059 28.936 1.00 65.12 96 ASP A C 1
ATOM 796 O O . ASP A 1 96 ? 9.711 -17.958 27.715 1.00 65.12 96 ASP A O 1
ATOM 800 N N . TRP A 1 97 ? 10.794 -17.312 29.581 1.00 63.34 97 TRP A N 1
ATOM 801 C CA . TRP A 1 97 ? 11.650 -16.276 28.990 1.00 63.34 97 TRP A CA 1
ATOM 802 C C . TRP A 1 97 ? 12.501 -16.778 27.811 1.00 63.34 97 TRP A C 1
ATOM 804 O O . TRP A 1 97 ? 12.828 -15.998 26.906 1.00 63.34 97 TRP A O 1
ATOM 814 N N . GLN A 1 98 ? 12.823 -18.074 27.773 1.00 59.31 98 GLN A N 1
ATOM 815 C CA . GLN A 1 98 ? 13.548 -18.690 26.658 1.00 59.31 98 GLN A CA 1
ATOM 816 C C . GLN A 1 98 ? 12.688 -18.803 25.384 1.00 59.31 98 GLN A C 1
ATOM 818 O O . GLN A 1 98 ? 13.151 -18.511 24.283 1.00 59.31 98 GLN A O 1
ATOM 823 N N . VAL A 1 99 ? 11.409 -19.169 25.524 1.00 60.84 99 VAL A N 1
ATOM 824 C CA . VAL A 1 99 ? 10.453 -19.215 24.400 1.00 60.84 99 VAL A CA 1
ATOM 825 C C . VAL A 1 99 ? 10.146 -17.800 23.921 1.00 60.84 99 VAL A C 1
ATOM 827 O O . VAL A 1 99 ? 10.048 -17.547 22.720 1.00 60.84 99 VAL A O 1
ATOM 830 N N . ALA A 1 100 ? 10.064 -16.866 24.866 1.00 60.88 100 ALA A N 1
ATOM 831 C CA . ALA A 1 100 ? 9.866 -15.450 24.616 1.00 60.88 100 ALA A CA 1
ATOM 832 C C . ALA A 1 100 ? 10.948 -14.909 23.646 1.00 60.88 100 ALA A C 1
ATOM 834 O O . ALA A 1 100 ? 10.643 -14.380 22.577 1.00 60.88 100 ALA A O 1
ATOM 835 N N . THR A 1 101 ? 12.229 -15.137 23.944 1.00 59.47 101 THR A N 1
ATOM 836 C CA . THR A 1 101 ? 13.352 -14.645 23.122 1.00 59.47 101 THR A CA 1
ATOM 837 C C . THR A 1 101 ? 13.391 -15.227 21.704 1.00 59.47 101 THR A C 1
ATOM 839 O O . THR A 1 101 ? 13.627 -14.478 20.752 1.00 59.47 101 THR A O 1
ATOM 842 N N . THR A 1 102 ? 13.098 -16.517 21.514 1.00 56.84 102 THR A N 1
ATOM 843 C CA . THR A 1 102 ? 13.013 -17.117 20.167 1.00 56.84 102 THR A CA 1
ATOM 844 C C . THR A 1 102 ? 11.818 -16.581 19.369 1.00 56.84 102 THR A C 1
ATOM 846 O O . THR A 1 102 ? 11.928 -16.350 18.163 1.00 56.84 102 THR A O 1
ATOM 849 N N . LEU A 1 103 ? 10.688 -16.308 20.030 1.00 53.97 103 LEU A N 1
ATOM 850 C CA . LEU A 1 103 ? 9.492 -15.761 19.386 1.00 53.97 103 LEU A CA 1
ATOM 851 C C . LEU A 1 103 ? 9.657 -14.281 18.984 1.00 53.97 103 LEU A C 1
ATOM 853 O O . LEU A 1 103 ? 9.150 -13.886 17.936 1.00 53.97 103 LEU A O 1
ATOM 857 N N . VAL A 1 104 ? 10.409 -13.468 19.746 1.00 54.81 104 VAL A N 1
ATOM 858 C CA . VAL A 1 104 ? 10.764 -12.077 19.361 1.00 54.81 104 VAL A CA 1
ATOM 859 C C . VAL A 1 104 ? 11.508 -12.042 18.032 1.00 54.81 104 VAL A C 1
ATOM 861 O O . VAL A 1 104 ? 11.248 -11.175 17.194 1.00 54.81 104 VAL A O 1
ATOM 864 N N . LEU A 1 105 ? 12.433 -12.984 17.839 1.00 49.41 105 LEU A N 1
ATOM 865 C CA . LEU A 1 105 ? 13.218 -13.076 16.614 1.00 49.41 105 LEU A CA 1
ATOM 866 C C . LEU A 1 105 ? 12.320 -13.410 15.410 1.00 49.41 105 LEU A C 1
ATOM 868 O O . LEU A 1 105 ? 12.489 -12.826 14.344 1.00 49.41 105 LEU A O 1
ATOM 872 N N . MET A 1 106 ? 11.316 -14.271 15.608 1.00 50.16 106 MET A N 1
ATOM 873 C CA . MET A 1 106 ? 10.319 -14.640 14.592 1.00 50.16 106 MET A CA 1
ATOM 874 C C . MET A 1 106 ? 9.325 -13.502 14.297 1.00 50.16 106 MET A C 1
ATOM 876 O O . MET A 1 106 ? 9.002 -13.249 13.141 1.00 50.16 106 MET A O 1
ATOM 880 N N . ALA A 1 107 ? 8.869 -12.764 15.314 1.00 48.19 107 ALA A N 1
ATOM 881 C CA . ALA A 1 107 ? 7.902 -11.676 15.149 1.00 48.19 107 ALA A CA 1
ATOM 882 C C . ALA A 1 107 ? 8.480 -10.490 14.352 1.00 48.19 107 ALA A C 1
ATOM 884 O O . ALA A 1 107 ? 7.776 -9.872 13.556 1.00 48.19 107 ALA A O 1
ATOM 885 N N . ARG A 1 108 ? 9.787 -10.209 14.469 1.00 46.12 108 ARG A N 1
ATOM 886 C CA . ARG A 1 108 ? 10.462 -9.216 13.608 1.00 46.12 108 ARG A CA 1
ATOM 887 C C . ARG A 1 108 ? 10.489 -9.604 12.121 1.00 46.12 108 ARG A C 1
ATOM 889 O O . ARG A 1 108 ? 10.752 -8.738 11.293 1.00 46.12 108 ARG A O 1
ATOM 896 N N . LEU A 1 109 ? 10.189 -10.861 11.784 1.00 46.25 109 LEU A N 1
ATOM 897 C CA . LEU A 1 109 ? 10.159 -11.397 10.418 1.00 46.25 109 LEU A CA 1
ATOM 898 C C . LEU A 1 109 ? 8.733 -11.484 9.831 1.00 46.25 109 LEU A C 1
ATOM 900 O O . LEU A 1 109 ? 8.555 -11.965 8.713 1.00 46.25 109 LEU A O 1
ATOM 904 N N . GLN A 1 110 ? 7.704 -10.995 10.536 1.00 51.34 110 GLN A N 1
ATOM 905 C CA . GLN A 1 110 ? 6.288 -11.149 10.164 1.00 51.34 110 GLN A CA 1
ATOM 906 C C . GLN A 1 110 ? 5.805 -10.176 9.057 1.00 51.34 110 GLN A C 1
ATOM 908 O O . GLN A 1 110 ? 4.704 -9.644 9.107 1.00 51.34 110 GLN A O 1
ATOM 913 N N . CYS A 1 111 ? 6.616 -9.951 8.029 1.00 54.16 111 CYS A N 1
ATOM 914 C CA . CYS A 1 111 ? 6.137 -9.642 6.678 1.00 54.16 111 CYS A CA 1
ATOM 915 C C . CYS A 1 111 ? 6.916 -10.587 5.760 1.00 54.16 111 CYS A C 1
ATOM 917 O O . CYS A 1 111 ? 7.882 -10.159 5.132 1.00 54.16 111 CYS A O 1
ATOM 919 N N . PRO A 1 112 ? 6.607 -11.897 5.742 1.00 49.50 112 PRO A N 1
ATOM 920 C CA . PRO A 1 112 ? 7.375 -12.806 4.923 1.00 49.50 112 PRO A CA 1
ATOM 921 C C . PRO A 1 112 ? 7.084 -12.488 3.456 1.00 49.50 112 PRO A C 1
ATOM 923 O O . PRO A 1 112 ? 5.989 -12.733 2.947 1.00 49.50 112 PRO A O 1
ATOM 926 N N . GLU A 1 113 ? 8.125 -12.027 2.771 1.00 44.94 113 GLU A N 1
ATOM 927 C CA . GLU A 1 113 ? 8.301 -11.920 1.315 1.00 44.94 113 GLU A CA 1
ATOM 928 C C . GLU A 1 113 ? 7.960 -13.241 0.566 1.00 44.94 113 GLU A C 1
ATOM 930 O O . GLU A 1 113 ? 7.884 -13.290 -0.658 1.00 44.94 113 GLU A O 1
ATOM 935 N N . VAL A 1 114 ? 7.682 -14.323 1.304 1.00 37.50 114 VAL A N 1
ATOM 936 C CA . VAL A 1 114 ? 7.493 -15.704 0.842 1.00 37.50 114 VAL A CA 1
ATOM 937 C C . VAL A 1 114 ? 6.098 -15.982 0.263 1.00 37.50 114 VAL A C 1
ATOM 939 O O . VAL A 1 114 ? 5.971 -16.803 -0.644 1.00 37.50 114 VAL A O 1
ATOM 942 N N . ARG A 1 115 ? 5.023 -15.313 0.718 1.00 39.50 115 ARG A N 1
ATOM 943 C CA . ARG A 1 115 ? 3.660 -15.637 0.226 1.00 39.50 115 ARG A CA 1
ATOM 944 C C . ARG A 1 115 ? 3.394 -15.112 -1.198 1.00 39.50 115 ARG A C 1
ATOM 946 O O . ARG A 1 115 ? 2.499 -15.619 -1.868 1.00 39.50 115 ARG A O 1
ATOM 953 N N . ALA A 1 116 ? 4.177 -14.142 -1.675 1.00 41.03 116 ALA A N 1
ATOM 954 C CA . ALA A 1 116 ? 4.014 -13.552 -3.004 1.00 41.03 116 ALA A CA 1
ATOM 955 C C . ALA A 1 116 ? 4.798 -14.275 -4.109 1.00 41.03 116 ALA A C 1
ATOM 957 O O . ALA A 1 116 ? 4.338 -14.305 -5.249 1.00 41.03 116 ALA A O 1
ATOM 958 N N . HIS A 1 117 ? 5.925 -14.914 -3.773 1.00 38.31 117 HIS A N 1
ATOM 959 C CA . HIS A 1 117 ? 6.722 -15.674 -4.740 1.00 38.31 117 HIS A CA 1
ATOM 960 C C . HIS A 1 117 ? 5.881 -16.761 -5.429 1.00 38.31 117 HIS A C 1
ATOM 962 O O . HIS A 1 117 ? 5.889 -16.881 -6.648 1.00 38.31 117 HIS A O 1
ATOM 968 N N . ASN A 1 118 ? 5.035 -17.466 -4.672 1.00 36.16 118 ASN A N 1
ATOM 969 C CA . ASN A 1 118 ? 4.196 -18.535 -5.222 1.00 36.16 118 ASN A CA 1
ATOM 970 C C . ASN A 1 118 ? 3.018 -18.044 -6.075 1.00 36.16 118 ASN A C 1
ATOM 972 O O . ASN A 1 118 ? 2.436 -18.846 -6.795 1.00 36.16 118 ASN A O 1
ATOM 976 N N . LYS A 1 119 ? 2.635 -16.763 -5.983 1.00 41.38 119 LYS A N 1
ATOM 977 C CA . LYS A 1 119 ? 1.527 -16.211 -6.777 1.00 41.38 119 LYS A CA 1
ATOM 978 C C . LYS A 1 119 ? 2.015 -15.562 -8.074 1.00 41.38 119 LYS A C 1
ATOM 980 O O . LYS A 1 119 ? 1.307 -15.623 -9.063 1.00 41.38 119 LYS A O 1
ATOM 985 N N . ILE A 1 120 ? 3.220 -14.987 -8.065 1.00 45.84 120 ILE A N 1
ATOM 986 C CA . ILE A 1 120 ? 3.839 -14.347 -9.238 1.00 45.84 120 ILE A CA 1
ATOM 987 C C . ILE A 1 120 ? 4.524 -15.379 -10.149 1.00 45.84 120 ILE A C 1
ATOM 989 O O . ILE A 1 120 ? 4.554 -15.185 -11.350 1.00 45.84 120 ILE A O 1
ATOM 993 N N . MET A 1 121 ? 5.036 -16.492 -9.606 1.00 40.03 121 MET A N 1
ATOM 994 C CA . MET A 1 121 ? 5.648 -17.575 -10.404 1.00 40.03 121 MET A CA 1
ATOM 995 C C . MET A 1 121 ? 4.624 -18.577 -10.975 1.00 40.03 121 MET A C 1
ATOM 997 O O . MET A 1 121 ? 5.016 -19.558 -11.604 1.00 40.03 121 MET A O 1
ATOM 1001 N N . ALA A 1 122 ? 3.333 -18.392 -10.685 1.00 43.06 122 ALA A N 1
ATOM 1002 C CA . ALA A 1 122 ? 2.246 -19.269 -11.129 1.00 43.06 122 ALA A CA 1
ATOM 1003 C C . ALA A 1 122 ? 1.438 -18.690 -12.308 1.00 43.06 122 ALA A C 1
ATOM 1005 O O . ALA A 1 122 ? 0.535 -19.367 -12.802 1.00 43.06 122 ALA A O 1
ATOM 1006 N N . GLU A 1 123 ? 1.764 -17.470 -12.742 1.00 37.75 123 GLU A N 1
ATOM 1007 C CA . GLU A 1 123 ? 1.272 -16.801 -13.956 1.00 37.75 123 GLU A CA 1
ATOM 1008 C C . GLU A 1 123 ? 2.448 -16.587 -14.919 1.00 37.75 123 GLU A C 1
ATOM 1010 O O . GLU A 1 123 ? 2.226 -16.715 -16.144 1.00 37.75 123 GLU A O 1
#

Organism: NCBI:txid73025

Foldseek 3Di:
DDDDDDDQVLQPDQAAQQGHPPDDCVPRNHSVVSLQVSLVVCVVPDPDDDPDPRSQPDWDWDDPDPPDIDIDDDDGRPPADHQDPLVVVCVPPVDDPVVSVVVVVVSVCRSPPPVVVVVVVVD

Secondary structure (DSSP, 8-state):
-------STTTSTT-BTTB-TT--HHHH--HHHHHHHHHHHHHHHS------SSTT--EEE--BTTTB--EEE--TTTTPPPPP-HHHHHHHHT--HHHHHHHHHHHTT-S-THHHHHHHTT-

Radius of gyration: 17.76 Å; chains: 1; bounding box: 36×32×52 Å

InterPro domains:
  IPR018946 PhoD-like phosphatase, metallophosphatase domain [PF09423] (1-83)
  IPR038607 PhoD-like superfamily [G3DSA:3.60.21.70] (1-113)
  IPR052900 Phospholipid Metabolizing Enzymes [PTHR43606] (1-77)

Sequence (123 aa):
PRIAMWGYHEFVDNAWKGGAYNHNPATQGTWSTRVANAPQVYREYMPMYNQHSKLLEVWWNFSLADLLNPYVLEFRATACDKLLDYINYIIKSTVDWQVATTLVLMARLQCPEVRAHNKIMAE

pLDDT: mean 75.36, std 17.29, range [36.16, 96.88]